Protein AF-A0A7W0YG46-F1 (afdb_monomer)

pLDDT: mean 88.66, std 13.09, range [36.25, 98.31]

Mean predicted aligned error: 5.7 Å

Sequence (123 aa):
MSTTATNTFLFLLRGGIAPETLSPEQMQKQIEKYMNYIEDLRAKGHFLAGEPLDDAGKVLSGEGGRTITDGPFAESKEEVGGYFMVRARDLDEAVELSKGCPILANGGTIEVRPIAKIPGHAT

Radius of gyration: 16.68 Å; Cα contacts (8 Å, |Δi|>4): 188; chains: 1; bounding box: 42×43×38 Å

Structure (mmCIF, N/CA/C/O backbone):
data_AF-A0A7W0YG46-F1
#
_entry.id   AF-A0A7W0YG46-F1
#
loop_
_atom_site.group_PDB
_atom_site.id
_atom_site.type_symbol
_atom_site.label_atom_id
_atom_site.label_alt_id
_atom_site.label_comp_id
_atom_site.label_asym_id
_atom_site.label_entity_id
_atom_site.label_seq_id
_atom_site.pdbx_PDB_ins_code
_atom_site.Cartn_x
_atom_site.Cartn_y
_atom_site.Cartn_z
_atom_site.occupancy
_atom_site.B_iso_or_equiv
_atom_site.auth_seq_id
_atom_site.auth_comp_id
_atom_site.auth_asym_id
_atom_site.auth_atom_id
_atom_site.pdbx_PDB_model_num
ATOM 1 N N . MET A 1 1 ? -25.114 -5.443 22.824 1.00 36.25 1 MET A N 1
ATOM 2 C CA . MET A 1 1 ? -24.113 -4.606 22.132 1.00 36.25 1 MET A CA 1
ATOM 3 C C . MET A 1 1 ? -23.507 -5.477 21.047 1.00 36.25 1 MET A C 1
ATOM 5 O O . MET A 1 1 ? -22.838 -6.441 21.391 1.00 36.25 1 MET A O 1
ATOM 9 N N . SER A 1 2 ? -23.850 -5.250 19.777 1.00 38.94 2 SER A N 1
ATOM 10 C CA . SER A 1 2 ? -23.266 -6.025 18.675 1.00 38.94 2 SER A CA 1
ATOM 11 C C . SER A 1 2 ? -21.861 -5.511 18.419 1.00 38.94 2 SER A C 1
ATOM 13 O O . SER A 1 2 ? -21.686 -4.363 18.023 1.00 38.94 2 SER A O 1
ATOM 15 N N . THR A 1 3 ? -20.865 -6.347 18.673 1.00 43.22 3 THR A N 1
ATOM 16 C CA . THR A 1 3 ? -19.491 -6.097 18.251 1.00 43.22 3 THR A CA 1
ATOM 17 C C . THR A 1 3 ? -19.474 -6.138 16.725 1.00 43.22 3 THR A C 1
ATOM 19 O O . THR A 1 3 ? -19.639 -7.208 16.139 1.00 43.22 3 THR A O 1
ATOM 22 N N . THR A 1 4 ? -19.344 -4.987 16.063 1.00 53.81 4 THR A N 1
ATOM 23 C CA . THR A 1 4 ? -19.133 -4.946 14.611 1.00 53.81 4 THR A CA 1
ATOM 24 C C . THR A 1 4 ? -17.852 -5.715 14.314 1.00 53.81 4 THR A C 1
ATOM 26 O O . THR A 1 4 ? -16.793 -5.376 14.846 1.00 53.81 4 THR A O 1
ATOM 29 N N . ALA A 1 5 ? -17.951 -6.785 13.524 1.00 64.81 5 ALA A N 1
ATOM 30 C CA . ALA A 1 5 ? -16.792 -7.571 13.131 1.00 64.81 5 ALA A CA 1
ATOM 31 C C . ALA A 1 5 ? -15.789 -6.644 12.438 1.00 64.81 5 ALA A C 1
ATOM 33 O O . ALA A 1 5 ? -16.110 -6.039 11.420 1.00 64.81 5 ALA A O 1
ATOM 34 N N . THR A 1 6 ? -14.603 -6.486 13.019 1.00 68.69 6 THR A N 1
ATOM 35 C CA . THR A 1 6 ? -13.561 -5.663 12.412 1.00 68.69 6 THR A CA 1
ATOM 36 C C . THR A 1 6 ? -12.831 -6.484 11.360 1.00 68.69 6 THR A C 1
ATOM 38 O O . THR A 1 6 ? -12.433 -7.623 11.619 1.00 68.69 6 THR A O 1
ATOM 41 N N . ASN A 1 7 ? -12.685 -5.912 10.171 1.00 89.88 7 ASN A N 1
ATOM 42 C CA . ASN A 1 7 ? -12.061 -6.540 9.020 1.00 89.88 7 ASN A CA 1
ATOM 43 C C . ASN A 1 7 ? -10.649 -5.984 8.817 1.00 89.88 7 ASN A C 1
ATOM 45 O O . ASN A 1 7 ? -10.334 -4.851 9.194 1.00 89.88 7 ASN A O 1
ATOM 49 N N . THR A 1 8 ? -9.796 -6.806 8.218 1.00 95.38 8 THR A N 1
ATOM 50 C CA . THR A 1 8 ? -8.450 -6.404 7.818 1.00 95.38 8 THR A CA 1
ATOM 51 C C . THR A 1 8 ? -8.477 -5.990 6.356 1.00 95.38 8 THR A C 1
ATOM 53 O O . THR A 1 8 ? -9.026 -6.701 5.514 1.00 95.38 8 THR A O 1
ATOM 56 N N . PHE A 1 9 ? -7.867 -4.852 6.057 1.00 97.38 9 PHE A N 1
ATOM 57 C CA . PHE A 1 9 ? -7.723 -4.297 4.722 1.00 97.38 9 PHE A CA 1
ATOM 58 C C . PHE A 1 9 ? -6.245 -4.139 4.383 1.00 97.38 9 PHE A C 1
ATOM 60 O O . PHE A 1 9 ? -5.420 -3.873 5.256 1.00 97.38 9 PHE A O 1
ATOM 67 N N . LEU A 1 10 ? -5.928 -4.304 3.106 1.00 98.06 10 LEU A N 1
ATOM 68 C CA . LEU A 1 10 ? -4.624 -4.051 2.522 1.00 98.06 10 LEU A CA 1
ATOM 69 C C . LEU A 1 10 ? -4.721 -2.805 1.643 1.00 98.06 10 LEU A C 1
ATOM 71 O O . LEU A 1 10 ? -5.598 -2.719 0.783 1.00 98.06 10 LEU A O 1
ATOM 75 N N . PHE A 1 11 ? -3.830 -1.850 1.870 1.00 98.25 11 PHE A N 1
ATOM 76 C CA . PHE A 1 11 ? -3.615 -0.684 1.024 1.00 98.25 11 PHE A CA 1
ATOM 77 C C . PHE A 1 11 ? -2.357 -0.956 0.206 1.00 98.25 11 PHE A C 1
ATOM 79 O O . PHE A 1 11 ? -1.278 -1.048 0.785 1.00 98.25 11 PHE A O 1
ATOM 86 N N . LEU A 1 12 ? -2.481 -1.109 -1.111 1.00 97.00 12 LEU A N 1
ATOM 87 C CA . LEU A 1 12 ? -1.327 -1.249 -2.005 1.00 97.00 12 LEU A CA 1
ATOM 88 C C . LEU A 1 12 ? -0.961 0.123 -2.556 1.00 97.00 12 LEU A C 1
ATOM 90 O O . LEU A 1 12 ? -1.792 0.763 -3.202 1.00 97.00 12 LEU A O 1
ATOM 94 N N . LEU A 1 13 ? 0.264 0.564 -2.294 1.00 95.06 13 LEU A N 1
ATOM 95 C CA . LEU A 1 13 ? 0.781 1.854 -2.730 1.00 95.06 13 LEU A CA 1
ATOM 96 C C . LEU A 1 13 ? 1.458 1.698 -4.088 1.00 95.06 13 LEU A C 1
ATOM 98 O O . LEU A 1 13 ? 2.404 0.921 -4.205 1.00 95.06 13 LEU A O 1
ATOM 102 N N . ARG A 1 14 ? 0.984 2.429 -5.103 1.00 92.69 14 ARG A N 1
ATOM 103 C CA . ARG A 1 14 ? 1.539 2.361 -6.462 1.00 92.69 14 ARG A CA 1
ATOM 104 C C . ARG A 1 14 ? 2.039 3.704 -6.964 1.00 92.69 14 ARG A C 1
ATOM 106 O O . ARG A 1 14 ? 1.350 4.717 -6.808 1.00 92.69 14 ARG A O 1
ATOM 113 N N . GLY A 1 15 ? 3.189 3.682 -7.631 1.00 88.56 15 GLY A N 1
ATOM 114 C CA . GLY A 1 15 ? 3.814 4.866 -8.216 1.00 88.56 15 GLY A CA 1
ATOM 115 C C . GLY A 1 15 ? 4.162 5.932 -7.173 1.00 88.56 15 GLY A C 1
ATOM 116 O O . GLY A 1 15 ? 4.558 5.624 -6.052 1.00 88.56 15 GLY A O 1
ATOM 117 N N . GLY A 1 16 ? 3.993 7.202 -7.540 1.00 85.50 16 GLY A N 1
ATOM 118 C CA . GLY A 1 16 ? 4.389 8.342 -6.716 1.00 85.50 16 GLY A CA 1
ATOM 119 C C . GLY A 1 16 ? 5.595 9.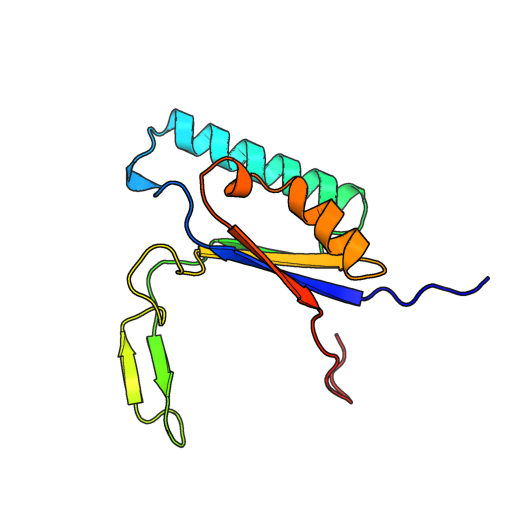084 -7.288 1.00 85.50 16 GLY A C 1
ATOM 120 O O . GLY A 1 16 ? 5.969 8.896 -8.446 1.00 85.50 16 GLY A O 1
ATOM 121 N N . ILE A 1 17 ? 6.193 9.952 -6.471 1.00 81.50 17 ILE A N 1
ATOM 122 C CA . ILE A 1 17 ? 7.448 10.618 -6.822 1.00 81.50 17 ILE A CA 1
ATOM 123 C C . ILE A 1 17 ? 8.579 9.622 -6.607 1.00 81.50 17 ILE A C 1
ATOM 125 O O . ILE A 1 17 ? 8.718 9.079 -5.510 1.00 81.50 17 ILE A O 1
ATOM 129 N N . ALA A 1 18 ? 9.383 9.422 -7.646 1.00 78.44 18 ALA A N 1
ATOM 130 C CA . ALA A 1 18 ? 10.515 8.520 -7.592 1.00 78.44 18 ALA A CA 1
ATOM 131 C C . ALA A 1 18 ? 11.579 9.058 -6.605 1.00 78.44 18 ALA A C 1
ATOM 133 O O . ALA A 1 18 ? 11.934 10.246 -6.697 1.00 78.44 18 ALA A O 1
ATOM 134 N N . PRO A 1 19 ? 12.049 8.251 -5.636 1.00 77.12 19 PRO A N 1
ATOM 135 C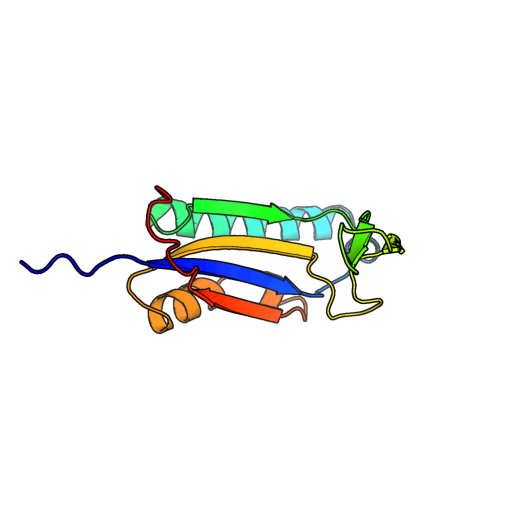 CA . PRO A 1 19 ? 12.942 8.696 -4.563 1.00 77.12 19 PRO A CA 1
ATOM 136 C C . PRO A 1 19 ? 14.200 9.430 -5.050 1.00 77.12 19 PRO A C 1
ATOM 138 O O . PRO A 1 19 ? 14.619 10.414 -4.444 1.00 77.12 19 PRO A O 1
ATOM 141 N N . GLU A 1 20 ? 14.767 8.999 -6.174 1.00 81.38 20 GLU A N 1
ATOM 142 C CA . GLU A 1 20 ? 15.971 9.543 -6.805 1.00 81.38 20 GLU A CA 1
ATOM 143 C C . GLU A 1 20 ? 15.804 10.973 -7.338 1.00 81.38 20 GLU A C 1
ATOM 145 O O . GLU A 1 20 ? 16.788 11.657 -7.615 1.00 81.38 20 GLU A O 1
ATOM 150 N N . THR A 1 21 ? 14.562 11.446 -7.467 1.00 85.00 21 THR A N 1
ATOM 151 C CA . THR A 1 21 ? 14.257 12.816 -7.902 1.00 85.00 21 THR A CA 1
ATOM 152 C C . THR A 1 21 ? 14.189 13.814 -6.742 1.00 85.00 21 THR A C 1
ATOM 154 O O . THR A 1 21 ? 14.045 15.015 -6.976 1.00 85.00 21 THR A O 1
ATOM 157 N N . LEU A 1 22 ? 14.289 13.340 -5.495 1.00 87.31 22 LEU A N 1
ATOM 158 C CA . LEU A 1 22 ? 14.186 14.153 -4.284 1.00 87.31 22 LEU A CA 1
ATOM 159 C C . LEU A 1 22 ? 15.567 14.524 -3.728 1.00 87.31 22 LEU A C 1
ATOM 161 O O . LEU A 1 22 ? 16.480 13.704 -3.672 1.00 87.31 22 LEU A O 1
ATOM 165 N N . SER A 1 23 ? 15.701 15.754 -3.224 1.00 94.44 23 SER A N 1
ATOM 166 C CA . SER A 1 23 ? 16.830 16.124 -2.364 1.00 94.44 23 SER A CA 1
ATOM 167 C C . SER A 1 23 ? 16.766 15.374 -1.022 1.00 94.44 23 SER A C 1
ATOM 169 O O . SER A 1 23 ? 15.678 14.955 -0.607 1.00 94.44 23 SER A O 1
ATOM 171 N N . PRO A 1 24 ? 17.883 15.256 -0.279 1.00 94.06 24 PRO A N 1
ATOM 172 C CA . PRO A 1 24 ? 17.880 14.659 1.059 1.00 94.06 24 PRO A CA 1
ATOM 173 C C . PRO A 1 24 ? 16.852 15.289 2.012 1.00 94.06 24 PRO A C 1
ATOM 175 O O . PRO A 1 24 ? 16.151 14.585 2.736 1.00 94.06 24 PRO A O 1
ATOM 178 N N . GLU A 1 25 ? 16.686 16.612 1.974 1.00 95.00 25 GLU A N 1
ATOM 179 C CA . GLU A 1 25 ? 15.710 17.329 2.803 1.00 95.00 25 GLU A CA 1
ATOM 180 C C . GLU A 1 25 ? 14.267 17.037 2.375 1.00 95.00 25 GLU A C 1
ATOM 182 O O . GLU A 1 25 ? 13.365 16.955 3.213 1.00 95.00 25 GLU A O 1
ATOM 187 N N . GLN A 1 26 ? 14.018 16.893 1.071 1.00 92.50 26 GLN A N 1
ATOM 188 C CA . GLN A 1 26 ? 12.701 16.511 0.562 1.00 92.50 26 GLN A CA 1
ATOM 189 C C . GLN A 1 26 ? 12.364 15.064 0.939 1.00 92.50 26 GLN A C 1
ATOM 191 O O . GLN A 1 26 ? 11.234 14.802 1.351 1.00 92.50 26 GLN A O 1
ATOM 196 N N . MET A 1 27 ? 13.344 14.159 0.861 1.00 90.50 27 MET A N 1
ATOM 197 C CA . MET A 1 27 ? 13.227 12.772 1.310 1.00 90.50 27 MET A CA 1
ATOM 198 C C . MET A 1 27 ? 12.878 12.702 2.797 1.00 90.50 27 MET A C 1
ATOM 200 O O . MET A 1 27 ? 11.895 12.066 3.172 1.00 90.50 27 MET A O 1
ATOM 204 N N . GLN A 1 28 ? 13.624 13.418 3.642 1.00 93.50 28 GLN A N 1
ATOM 205 C CA . GLN A 1 28 ? 13.369 13.453 5.080 1.00 93.50 28 GLN A CA 1
ATOM 206 C C . GLN A 1 28 ? 11.944 13.935 5.388 1.00 93.50 28 GLN A C 1
ATOM 208 O O . GLN A 1 28 ? 11.222 13.292 6.148 1.00 93.50 28 GLN A O 1
ATOM 213 N N . LYS A 1 29 ? 11.488 15.010 4.733 1.00 93.56 29 LYS A N 1
ATOM 214 C CA . LYS A 1 29 ? 10.111 15.503 4.889 1.00 93.56 29 LYS A CA 1
ATOM 215 C C . LYS A 1 29 ? 9.057 14.494 4.435 1.00 93.56 29 LYS A C 1
ATOM 217 O O . LYS A 1 29 ? 7.959 14.484 4.986 1.00 93.56 29 LYS A O 1
ATOM 222 N N . GLN A 1 30 ? 9.336 13.684 3.413 1.00 91.62 30 GLN A N 1
ATOM 223 C CA . GLN A 1 30 ? 8.422 12.615 3.000 1.00 91.62 30 GLN A CA 1
ATOM 224 C C . GLN A 1 30 ? 8.357 11.515 4.059 1.00 91.62 30 GLN A C 1
ATOM 226 O O . GLN A 1 30 ? 7.257 11.141 4.461 1.00 91.62 30 GLN A O 1
ATOM 231 N N . ILE A 1 31 ? 9.506 11.066 4.568 1.00 92.12 31 ILE A N 1
ATOM 232 C CA . ILE A 1 31 ? 9.578 10.075 5.651 1.00 92.12 31 ILE A CA 1
ATOM 233 C C . ILE A 1 31 ? 8.783 10.560 6.869 1.00 92.12 31 ILE A C 1
ATOM 235 O O . ILE A 1 31 ? 7.926 9.835 7.365 1.00 92.12 31 ILE A O 1
ATOM 239 N N . GLU A 1 32 ? 8.979 11.807 7.300 1.00 96.12 32 GLU A N 1
ATOM 240 C CA . GLU A 1 32 ? 8.240 12.399 8.424 1.00 96.12 32 GLU A CA 1
ATOM 241 C C . GLU A 1 32 ? 6.718 12.381 8.202 1.00 96.12 32 GLU A C 1
ATOM 243 O O . GLU A 1 32 ? 5.962 12.031 9.107 1.00 96.12 32 GLU A O 1
ATOM 248 N N . LYS A 1 33 ? 6.239 12.692 6.989 1.00 95.88 33 LYS A N 1
ATOM 249 C CA . LYS A 1 33 ? 4.805 12.610 6.658 1.00 95.88 33 LYS A CA 1
ATOM 250 C C . LYS A 1 33 ? 4.264 11.185 6.776 1.00 95.88 33 LYS A C 1
ATOM 252 O O . LYS A 1 33 ? 3.166 11.007 7.301 1.00 95.88 33 LYS A O 1
ATOM 257 N N . TYR A 1 34 ? 5.007 10.188 6.294 1.00 95.94 34 TYR A N 1
ATOM 258 C CA . TYR A 1 34 ? 4.598 8.785 6.409 1.00 95.94 34 TYR A CA 1
ATOM 259 C C . TYR A 1 34 ? 4.596 8.314 7.860 1.00 95.94 34 TYR A C 1
ATOM 261 O O . TYR A 1 34 ? 3.638 7.666 8.276 1.00 95.94 34 TYR A O 1
ATOM 269 N N . MET A 1 35 ? 5.604 8.694 8.648 1.00 96.38 35 MET A N 1
ATOM 270 C CA . MET A 1 35 ? 5.662 8.357 10.070 1.00 96.38 35 MET A CA 1
ATOM 271 C C . MET A 1 35 ? 4.485 8.957 10.838 1.00 96.38 35 MET A C 1
ATOM 273 O O . MET A 1 35 ? 3.791 8.228 11.540 1.00 96.38 35 MET A O 1
ATOM 277 N N . ASN A 1 36 ? 4.173 10.236 10.617 1.00 97.88 36 ASN A N 1
ATOM 278 C CA . ASN A 1 36 ? 3.016 10.886 11.239 1.00 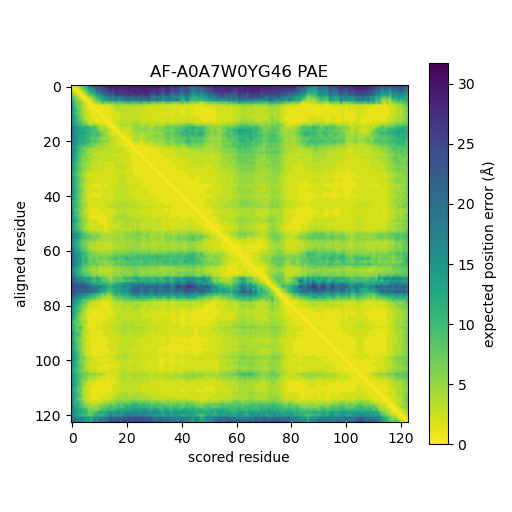97.88 36 ASN A CA 1
ATOM 279 C C . ASN A 1 36 ? 1.691 10.195 10.869 1.00 97.88 36 ASN A C 1
ATOM 281 O O . ASN A 1 36 ? 0.820 10.015 11.718 1.00 97.88 36 ASN A O 1
ATOM 285 N N . TYR A 1 37 ? 1.533 9.779 9.607 1.00 97.94 37 TYR A N 1
ATOM 286 C CA . TYR A 1 37 ? 0.357 9.027 9.160 1.00 97.94 37 TYR A CA 1
ATOM 287 C C . TYR A 1 37 ? 0.244 7.657 9.853 1.00 97.94 37 TYR A C 1
ATOM 289 O O . TYR A 1 37 ? -0.827 7.290 10.337 1.00 97.94 37 TYR A O 1
ATOM 297 N N . ILE A 1 38 ? 1.350 6.912 9.947 1.00 98.00 38 ILE A N 1
ATOM 298 C CA . ILE A 1 38 ? 1.405 5.614 10.637 1.00 98.00 38 ILE A CA 1
ATOM 299 C C . ILE A 1 38 ? 1.090 5.775 12.128 1.00 98.00 38 ILE A C 1
ATOM 301 O O . ILE A 1 38 ? 0.344 4.971 12.691 1.00 98.00 38 ILE A O 1
ATOM 305 N N . GLU A 1 39 ? 1.642 6.801 12.773 1.00 98.00 39 GLU A N 1
ATOM 306 C CA . GLU A 1 39 ? 1.397 7.101 14.183 1.00 98.00 39 GLU A CA 1
ATOM 307 C C . GLU A 1 39 ? -0.071 7.441 14.449 1.00 98.00 39 GLU A C 1
ATOM 309 O O . GLU A 1 39 ? -0.645 6.913 15.402 1.00 98.00 39 GLU A O 1
ATOM 314 N N . ASP A 1 40 ? -0.711 8.232 13.585 1.00 97.94 40 ASP A N 1
ATOM 315 C CA . ASP A 1 40 ? -2.140 8.545 13.685 1.00 97.94 40 ASP A CA 1
ATOM 316 C C . ASP A 1 40 ? -3.013 7.284 13.562 1.00 97.94 40 ASP A C 1
ATOM 318 O O . ASP A 1 40 ? -3.879 7.030 14.408 1.00 97.94 40 ASP A O 1
ATOM 322 N N . LEU A 1 41 ? -2.738 6.430 12.567 1.00 98.19 41 LEU A N 1
ATOM 323 C CA . LEU A 1 41 ? -3.428 5.145 12.421 1.00 98.19 41 LEU A CA 1
ATOM 324 C C . LEU A 1 41 ? -3.208 4.239 13.638 1.00 98.19 41 LEU A C 1
ATOM 326 O O . LEU A 1 41 ? -4.137 3.565 14.089 1.00 98.19 41 LEU A O 1
ATOM 330 N N . ARG A 1 42 ? -1.988 4.199 14.179 1.00 97.88 42 ARG A N 1
ATOM 331 C CA . ARG A 1 42 ? -1.638 3.381 15.345 1.00 97.88 42 ARG A CA 1
ATOM 332 C C . ARG A 1 42 ? -2.338 3.875 16.605 1.00 97.88 42 ARG A C 1
ATOM 334 O O . ARG A 1 42 ? -2.923 3.061 17.316 1.00 97.88 42 ARG A O 1
ATOM 341 N N . ALA A 1 43 ? -2.328 5.181 16.859 1.00 97.81 43 ALA A N 1
ATOM 342 C CA . ALA A 1 43 ? -2.985 5.796 18.010 1.00 97.81 43 ALA A CA 1
ATOM 343 C C . ALA A 1 43 ? -4.500 5.536 18.016 1.00 97.81 43 ALA A C 1
ATOM 345 O O . ALA A 1 43 ? -5.096 5.352 19.075 1.00 97.81 43 ALA A O 1
ATOM 346 N N . LYS A 1 44 ? -5.111 5.452 16.830 1.00 96.62 44 LYS A N 1
ATOM 347 C CA . LYS A 1 44 ? -6.532 5.123 16.644 1.00 96.62 44 LYS A CA 1
ATOM 348 C C . LYS A 1 44 ? -6.831 3.616 16.619 1.00 96.62 44 LYS A C 1
ATOM 350 O O . LYS A 1 44 ? -7.988 3.227 16.509 1.00 96.62 44 LYS A O 1
ATOM 355 N N . GLY A 1 45 ? -5.815 2.755 16.730 1.00 96.75 45 GLY A N 1
ATOM 356 C CA . GLY A 1 45 ? -5.976 1.295 16.727 1.00 96.75 45 GLY A CA 1
ATOM 357 C C . GLY A 1 45 ? -6.237 0.678 15.346 1.00 96.75 45 GLY A C 1
ATOM 358 O O . GLY A 1 45 ? -6.682 -0.469 15.261 1.00 96.75 45 GLY A O 1
ATOM 359 N N . HIS A 1 46 ? -5.960 1.423 14.275 1.00 97.94 46 HIS A N 1
ATOM 360 C CA . HIS A 1 46 ? -6.159 1.002 12.890 1.00 97.94 46 HIS A CA 1
ATOM 361 C C . HIS A 1 46 ? -4.907 0.367 12.273 1.00 97.94 46 HIS A C 1
ATOM 363 O O . HIS A 1 46 ? -5.036 -0.507 11.424 1.00 97.94 46 HIS A O 1
ATOM 369 N N . PHE A 1 47 ? -3.696 0.755 12.677 1.00 97.94 47 PHE A N 1
ATOM 370 C CA . PHE A 1 47 ? -2.464 0.220 12.080 1.00 97.94 47 PHE A CA 1
ATOM 371 C C . PHE A 1 47 ? -2.157 -1.214 12.544 1.00 97.94 47 PHE A C 1
ATOM 373 O O . PHE A 1 47 ? -2.074 -1.464 13.747 1.00 97.94 47 PHE A O 1
ATOM 380 N N . LEU A 1 48 ? -1.931 -2.137 11.600 1.00 96.56 48 LEU A N 1
ATOM 381 C CA . LEU A 1 48 ? -1.483 -3.508 11.885 1.00 96.56 48 LEU A CA 1
ATOM 382 C C . LEU A 1 48 ? -0.046 -3.756 11.415 1.00 96.56 48 LEU A C 1
ATOM 384 O O . LEU A 1 48 ? 0.760 -4.275 12.182 1.00 96.56 48 LEU A O 1
ATOM 388 N N . ALA A 1 49 ? 0.270 -3.391 10.172 1.00 96.88 49 ALA A N 1
ATOM 389 C CA . ALA A 1 49 ? 1.600 -3.528 9.575 1.00 96.88 49 ALA A CA 1
ATOM 390 C C . ALA A 1 49 ? 1.740 -2.595 8.364 1.00 96.88 49 ALA A C 1
ATOM 392 O O . ALA A 1 49 ? 0.742 -2.087 7.855 1.00 96.88 49 ALA A O 1
ATOM 393 N N . GLY A 1 50 ? 2.956 -2.405 7.868 1.00 95.88 50 GLY A N 1
ATOM 394 C CA . GLY A 1 50 ? 3.197 -1.747 6.589 1.00 95.88 50 GLY A CA 1
ATOM 395 C C . GLY A 1 50 ? 4.648 -1.348 6.428 1.00 95.88 50 GLY A C 1
ATOM 396 O O . GLY A 1 50 ? 5.276 -0.956 7.405 1.00 95.88 50 GLY A O 1
ATOM 397 N N . GLU A 1 51 ? 5.153 -1.473 5.208 1.00 95.69 51 GLU A N 1
ATOM 398 C CA . GLU A 1 51 ? 6.549 -1.227 4.852 1.00 95.69 51 GLU A CA 1
ATOM 399 C C . GLU A 1 51 ? 6.640 -0.770 3.385 1.00 95.69 51 GLU A C 1
ATOM 401 O O . GLU A 1 51 ? 5.771 -1.136 2.575 1.00 95.69 51 GLU A O 1
ATOM 406 N N . PRO A 1 52 ? 7.678 0.003 3.017 1.00 92.38 52 PRO A N 1
ATOM 407 C CA . PRO A 1 52 ? 8.079 0.131 1.623 1.00 92.38 52 PRO A CA 1
ATOM 408 C C . PRO A 1 52 ? 8.594 -1.216 1.098 1.00 92.38 52 PRO A C 1
ATOM 410 O O . PRO A 1 52 ? 9.085 -2.054 1.857 1.00 92.38 52 PRO A O 1
ATOM 413 N N . LEU A 1 53 ? 8.480 -1.423 -0.208 1.00 91.06 53 LEU A N 1
ATOM 414 C CA . LEU A 1 53 ? 9.071 -2.560 -0.904 1.00 91.06 53 LEU A CA 1
ATOM 415 C C . LEU A 1 53 ? 10.322 -2.102 -1.658 1.00 91.06 53 LEU A C 1
ATOM 417 O O . LEU A 1 53 ? 10.442 -0.933 -2.015 1.00 91.06 53 LEU A O 1
ATOM 421 N N . ASP A 1 54 ? 11.257 -3.029 -1.842 1.00 86.25 54 ASP A N 1
ATOM 422 C CA . ASP A 1 54 ? 12.448 -2.830 -2.669 1.00 86.25 54 ASP A CA 1
ATOM 423 C C . ASP A 1 54 ? 12.086 -3.061 -4.146 1.00 86.25 54 ASP A C 1
ATOM 425 O O . ASP A 1 54 ? 11.239 -3.909 -4.445 1.00 86.25 54 ASP A O 1
ATOM 429 N N . ASP A 1 55 ? 12.750 -2.349 -5.055 1.00 80.88 55 ASP A N 1
ATOM 430 C CA . ASP A 1 55 ? 12.564 -2.477 -6.507 1.00 80.88 55 ASP A CA 1
ATOM 431 C C . ASP A 1 55 ? 13.074 -3.844 -7.017 1.00 80.88 55 ASP A C 1
ATOM 433 O O . ASP A 1 55 ? 12.710 -4.327 -8.095 1.00 80.88 55 ASP A O 1
ATOM 437 N N . ALA A 1 56 ? 13.945 -4.509 -6.247 1.00 84.50 56 ALA A N 1
ATOM 438 C CA . ALA A 1 56 ? 14.443 -5.835 -6.576 1.00 84.50 56 ALA A CA 1
ATOM 439 C C . ALA A 1 56 ? 13.409 -6.940 -6.286 1.00 84.50 56 ALA A C 1
ATOM 441 O O . ALA A 1 56 ? 12.986 -7.157 -5.150 1.00 84.50 56 ALA A O 1
ATOM 442 N N . GLY A 1 57 ? 13.104 -7.761 -7.295 1.00 87.25 57 GLY A N 1
ATOM 443 C CA . GLY A 1 57 ? 12.235 -8.923 -7.117 1.00 87.25 57 GLY A CA 1
ATOM 444 C C . GLY A 1 57 ? 12.400 -10.028 -8.162 1.00 87.25 57 GLY A C 1
ATOM 445 O O . GLY A 1 57 ? 13.265 -9.994 -9.050 1.00 87.25 57 GLY A O 1
ATOM 446 N N . LYS A 1 58 ? 11.560 -11.057 -8.010 1.00 90.38 58 LYS A N 1
ATOM 447 C CA . LYS A 1 58 ? 11.376 -12.156 -8.962 1.00 90.38 58 LYS A CA 1
ATOM 448 C C . LYS A 1 58 ? 9.897 -12.484 -9.064 1.00 90.38 58 LYS A C 1
ATOM 450 O O . LYS A 1 58 ? 9.213 -12.610 -8.049 1.00 90.38 58 LYS A O 1
ATOM 455 N N . VAL A 1 59 ? 9.423 -12.698 -10.283 1.00 90.50 59 VAL A N 1
ATOM 456 C CA . VAL A 1 59 ? 8.072 -13.195 -10.540 1.00 90.50 59 VAL A CA 1
ATOM 457 C C . VAL A 1 59 ? 8.164 -14.662 -10.929 1.00 90.50 59 VAL A C 1
ATOM 459 O O . VAL A 1 59 ? 8.849 -15.021 -11.885 1.00 90.50 59 VAL A O 1
ATOM 462 N N . LEU A 1 60 ? 7.475 -15.514 -10.170 1.00 93.69 60 LEU A N 1
ATOM 463 C CA . LEU A 1 60 ? 7.363 -16.942 -10.446 1.00 93.69 60 LEU A CA 1
ATOM 464 C C . LEU A 1 60 ? 6.006 -17.221 -11.098 1.00 93.69 60 LEU A C 1
ATOM 466 O O . LEU A 1 60 ? 4.970 -16.763 -10.619 1.00 93.69 60 LEU A O 1
ATOM 470 N N . SER A 1 61 ? 6.003 -17.991 -12.182 1.00 93.75 61 SER A N 1
ATOM 471 C CA . SER A 1 61 ? 4.794 -18.377 -12.912 1.00 93.75 61 SER A CA 1
ATOM 472 C C . SER A 1 61 ? 4.898 -19.789 -13.505 1.00 93.75 61 SER A C 1
ATOM 474 O O . SER A 1 61 ? 5.956 -20.427 -13.494 1.00 93.75 61 SER A O 1
ATOM 476 N N . GLY A 1 62 ? 3.768 -20.296 -14.005 1.00 94.81 62 GLY A N 1
ATOM 477 C CA . GLY A 1 62 ? 3.644 -21.663 -14.509 1.00 94.81 62 GLY A CA 1
ATOM 478 C C . GLY A 1 62 ? 3.561 -22.722 -13.404 1.00 94.81 62 GLY A C 1
ATOM 479 O O . GLY A 1 62 ? 3.715 -22.439 -12.215 1.00 94.81 62 GLY A O 1
ATOM 480 N N . GLU A 1 63 ? 3.296 -23.966 -13.804 1.00 95.75 63 GLU A N 1
ATOM 481 C CA . GLU A 1 63 ? 3.220 -25.103 -12.883 1.00 95.75 63 GLU A CA 1
ATOM 482 C C . GLU A 1 63 ? 4.533 -25.264 -12.104 1.00 95.75 63 GLU A C 1
ATOM 484 O O . GLU A 1 63 ? 5.620 -25.275 -12.689 1.00 95.75 63 GLU A O 1
ATOM 489 N N . GLY A 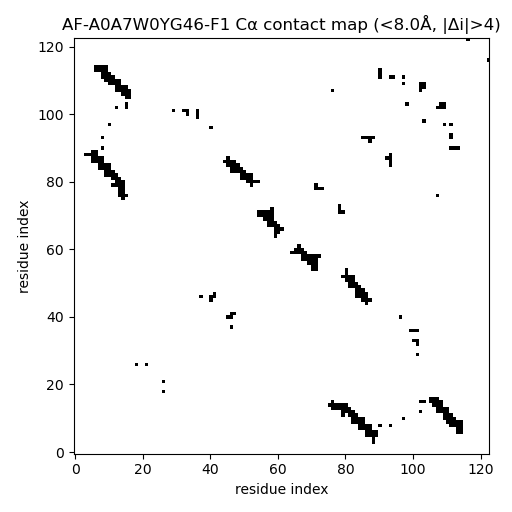1 64 ? 4.424 -25.327 -10.775 1.00 95.31 64 GLY A N 1
ATOM 490 C CA . GLY A 1 64 ? 5.573 -25.431 -9.874 1.00 95.31 64 GLY A CA 1
ATOM 491 C C . GLY A 1 64 ? 6.503 -24.211 -9.859 1.00 95.31 64 GLY A C 1
ATOM 492 O O . GLY A 1 64 ? 7.617 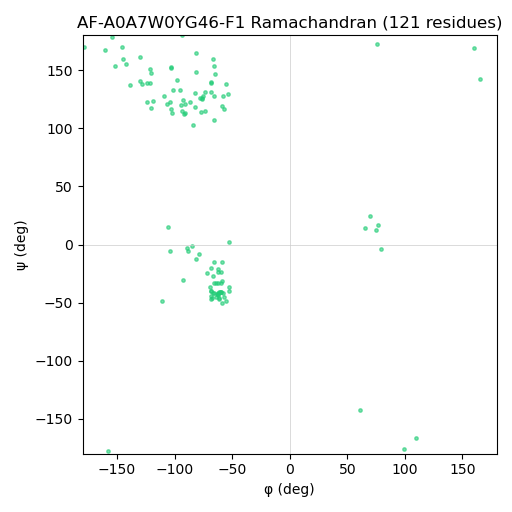-24.331 -9.364 1.00 95.31 64 GLY A O 1
ATOM 493 N N . GLY A 1 65 ? 6.096 -23.058 -10.411 1.00 94.88 65 GLY A N 1
ATOM 494 C CA . GLY A 1 65 ? 6.944 -21.859 -10.466 1.00 94.88 65 GLY A CA 1
ATOM 495 C C . GLY A 1 65 ? 8.134 -21.988 -11.423 1.00 94.88 65 GLY A C 1
ATOM 496 O O . GLY A 1 65 ? 9.146 -21.316 -11.242 1.00 94.88 65 GLY A O 1
ATOM 497 N N . ARG A 1 66 ? 8.034 -22.869 -12.429 1.00 95.75 66 ARG A N 1
ATOM 498 C CA . ARG A 1 66 ? 9.128 -23.183 -13.366 1.00 95.75 66 ARG A CA 1
ATOM 499 C C . ARG A 1 66 ? 9.608 -21.998 -14.208 1.00 95.75 66 ARG A C 1
ATOM 501 O O . ARG A 1 66 ? 10.702 -22.051 -14.760 1.00 95.75 66 ARG A O 1
ATOM 508 N N . THR A 1 67 ? 8.785 -20.966 -14.361 1.00 95.12 67 THR A N 1
ATOM 509 C CA . THR A 1 67 ? 9.146 -19.748 -15.081 1.00 95.12 67 THR A CA 1
ATOM 510 C C . THR A 1 67 ? 9.455 -18.669 -14.059 1.00 95.12 67 THR A C 1
ATOM 512 O O . THR A 1 67 ? 8.573 -18.272 -13.303 1.00 95.12 67 THR A O 1
ATOM 515 N N . ILE A 1 68 ? 10.701 -18.198 -14.054 1.00 94.12 68 ILE A N 1
ATOM 516 C CA . ILE A 1 68 ? 11.177 -17.138 -13.167 1.00 94.12 68 ILE A CA 1
ATOM 517 C C . ILE A 1 68 ? 11.629 -15.979 -14.042 1.00 94.12 68 ILE A C 1
ATOM 519 O O . ILE A 1 68 ? 12.483 -16.164 -14.909 1.00 94.12 68 ILE A O 1
ATOM 523 N N . THR A 1 69 ? 11.063 -14.801 -13.817 1.00 90.31 69 THR A N 1
ATOM 524 C CA . THR A 1 69 ? 11.485 -13.569 -14.485 1.00 90.31 69 THR A CA 1
ATOM 525 C C . THR A 1 69 ? 11.923 -12.537 -13.463 1.00 90.31 69 THR A C 1
ATOM 527 O O . THR A 1 69 ? 11.438 -12.515 -12.327 1.00 90.31 69 THR A O 1
ATOM 530 N N . ASP A 1 70 ? 12.844 -11.676 -13.881 1.00 86.94 70 ASP A N 1
ATOM 531 C CA . ASP A 1 70 ? 13.147 -10.452 -13.152 1.00 86.94 70 ASP A CA 1
ATOM 532 C C . ASP A 1 70 ? 11.918 -9.539 -13.182 1.0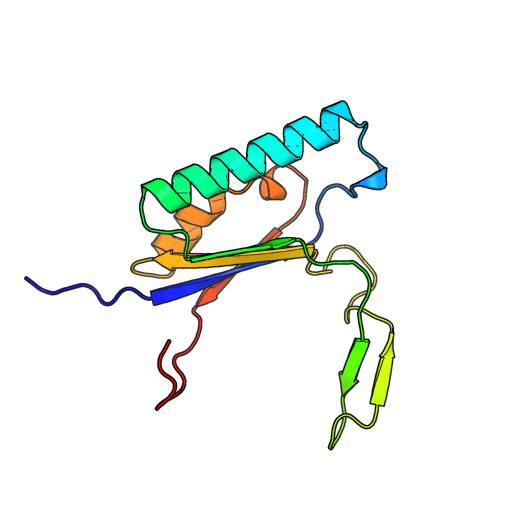0 86.94 70 ASP A C 1
ATOM 534 O O . ASP A 1 70 ? 11.131 -9.568 -14.131 1.00 86.94 70 ASP A O 1
ATOM 538 N N . GLY A 1 71 ? 11.721 -8.785 -12.112 1.00 73.00 71 GLY A N 1
ATOM 539 C CA . GLY A 1 71 ? 10.603 -7.865 -11.985 1.00 73.00 71 GLY A CA 1
ATOM 540 C C . GLY A 1 71 ? 10.337 -7.509 -10.529 1.00 73.00 71 GLY A C 1
ATOM 541 O O . GLY A 1 71 ? 10.834 -8.182 -9.628 1.00 73.00 71 GLY A O 1
ATOM 542 N N . PRO A 1 72 ? 9.494 -6.506 -10.302 1.00 72.25 72 PRO A N 1
ATOM 543 C CA . PRO A 1 72 ? 8.065 -6.776 -10.188 1.00 72.25 72 PRO A CA 1
ATOM 544 C C . PRO A 1 72 ? 7.377 -6.896 -11.550 1.00 72.25 72 PRO A C 1
ATOM 546 O O . PRO A 1 72 ? 7.928 -6.548 -12.586 1.00 72.25 72 PRO A O 1
ATOM 549 N N . PHE A 1 73 ? 6.159 -7.446 -11.566 1.00 64.94 73 PHE A N 1
ATOM 550 C CA . PHE A 1 73 ? 5.433 -7.795 -12.799 1.00 64.94 73 PHE A CA 1
ATOM 551 C C . PHE A 1 73 ? 5.183 -6.609 -13.758 1.00 64.94 73 PHE A C 1
ATOM 553 O O . PHE A 1 73 ? 4.852 -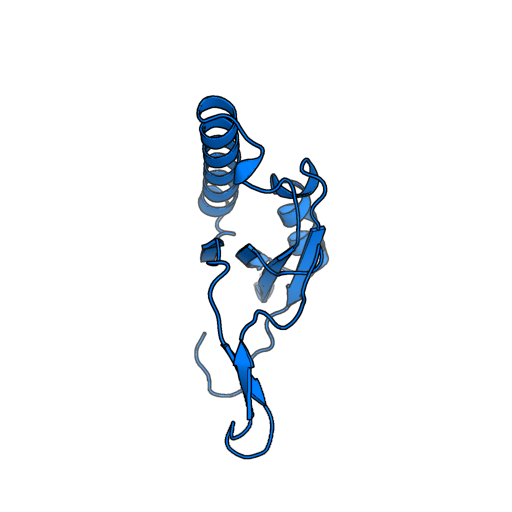6.839 -14.918 1.00 64.94 73 PHE A O 1
ATOM 560 N N . ALA A 1 74 ? 5.337 -5.361 -13.308 1.00 61.31 74 ALA A N 1
ATOM 561 C CA . ALA A 1 74 ? 5.108 -4.174 -14.121 1.00 61.31 74 ALA A CA 1
ATOM 562 C C . ALA A 1 74 ? 6.379 -3.320 -14.218 1.00 61.31 74 ALA A C 1
ATOM 564 O O . ALA A 1 74 ? 6.825 -2.767 -13.220 1.00 61.31 74 ALA A O 1
ATOM 565 N N . GLU A 1 75 ? 6.910 -3.145 -15.431 1.00 58.44 75 GLU A N 1
ATOM 566 C CA . GLU A 1 75 ? 7.679 -1.941 -15.749 1.00 58.44 75 GLU A CA 1
ATOM 567 C C . GLU A 1 75 ? 6.694 -0.754 -15.754 1.00 58.44 75 GLU A C 1
ATOM 569 O O . GLU A 1 75 ? 5.650 -0.839 -16.405 1.00 58.44 75 GLU A O 1
ATOM 574 N N . SER A 1 76 ? 7.021 0.355 -15.072 1.00 63.75 76 SER A N 1
ATOM 575 C CA . SER A 1 76 ? 6.278 1.638 -14.991 1.00 63.75 76 SER A CA 1
ATOM 576 C C . SER A 1 76 ? 5.396 1.887 -13.747 1.00 63.75 76 SER A C 1
ATOM 578 O O . SER A 1 76 ? 5.380 1.122 -12.790 1.00 63.75 76 SER A O 1
ATOM 580 N N . LYS A 1 77 ? 4.678 3.028 -13.779 1.00 61.41 77 LYS A N 1
ATOM 581 C CA . LYS A 1 77 ? 3.901 3.734 -12.730 1.00 61.41 77 LYS A CA 1
ATOM 582 C C . LYS A 1 77 ? 2.855 2.900 -11.965 1.00 61.41 77 LYS A C 1
ATOM 584 O O . LYS A 1 77 ? 2.131 3.449 -11.136 1.00 61.41 77 LYS A O 1
ATOM 589 N N . GLU A 1 78 ? 2.746 1.614 -12.263 1.00 74.94 78 GLU A N 1
ATOM 590 C CA . GLU A 1 78 ? 1.808 0.661 -11.668 1.00 74.94 78 GLU A CA 1
ATOM 591 C C . GLU A 1 78 ? 2.477 -0.285 -10.656 1.00 74.94 78 GLU A C 1
ATOM 593 O O . GLU A 1 78 ? 1.782 -1.058 -9.984 1.00 74.94 78 GLU A O 1
ATOM 598 N N . GLU A 1 79 ? 3.805 -0.214 -10.523 1.00 83.50 79 GLU A N 1
ATOM 599 C CA . GLU A 1 79 ? 4.587 -0.950 -9.531 1.00 83.50 79 GLU A CA 1
ATOM 600 C C . GLU A 1 79 ? 4.091 -0.688 -8.104 1.00 83.50 79 GLU A C 1
ATOM 602 O O . GLU A 1 79 ? 3.762 0.444 -7.738 1.00 83.50 79 GLU A O 1
ATOM 607 N N . VAL A 1 80 ? 4.026 -1.754 -7.298 1.00 90.69 80 VAL A N 1
ATOM 608 C CA . VAL A 1 80 ? 3.692 -1.667 -5.873 1.00 90.69 80 VAL A CA 1
ATOM 609 C C . VAL A 1 80 ? 4.965 -1.345 -5.098 1.00 90.69 80 VAL A C 1
ATOM 611 O O . VAL A 1 80 ? 5.766 -2.238 -4.853 1.00 90.69 80 VAL A O 1
ATOM 614 N N . GLY A 1 81 ? 5.118 -0.092 -4.676 1.00 90.50 81 GLY A N 1
ATOM 615 C CA . GLY A 1 81 ? 6.277 0.365 -3.899 1.00 90.50 81 GLY A CA 1
ATOM 616 C C . GLY A 1 81 ? 6.110 0.220 -2.383 1.00 90.50 81 GLY A C 1
ATOM 617 O O . GLY A 1 81 ? 7.011 0.548 -1.618 1.00 90.50 81 GLY A O 1
ATOM 618 N N . GLY A 1 82 ? 4.946 -0.225 -1.907 1.00 93.62 82 GLY A N 1
ATOM 619 C CA . GLY A 1 82 ? 4.682 -0.368 -0.479 1.00 93.62 82 GLY A CA 1
ATOM 620 C C . GLY A 1 82 ? 3.297 -0.918 -0.174 1.00 93.62 82 GLY A C 1
ATOM 621 O O . GLY A 1 82 ? 2.424 -0.995 -1.046 1.00 93.62 82 GLY A O 1
ATOM 622 N N . TYR A 1 83 ? 3.075 -1.260 1.092 1.00 9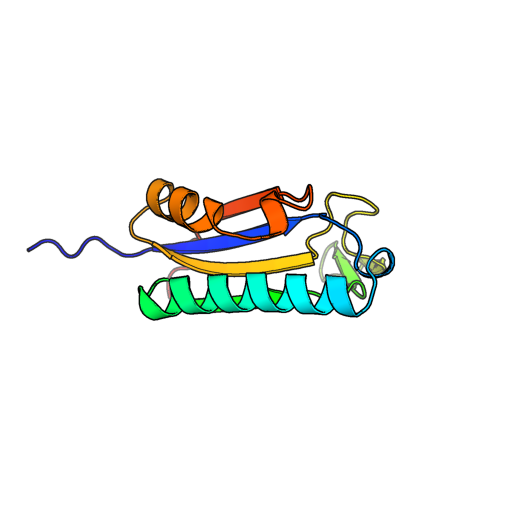7.31 83 TYR A N 1
ATOM 623 C CA . TYR A 1 83 ? 1.755 -1.652 1.580 1.00 97.31 83 TYR A CA 1
ATOM 624 C C . TYR A 1 83 ? 1.467 -1.125 2.990 1.00 97.31 83 TYR A C 1
ATOM 626 O O . TYR A 1 83 ? 2.377 -0.927 3.792 1.00 97.31 83 TYR A O 1
ATOM 634 N N . PHE A 1 84 ? 0.182 -0.976 3.318 1.00 98.25 84 PHE A N 1
ATOM 635 C CA . PHE A 1 84 ? -0.299 -0.911 4.701 1.00 98.25 84 PHE A CA 1
ATOM 636 C C . PHE A 1 84 ? -1.353 -1.983 4.942 1.00 98.25 84 PHE A C 1
ATOM 638 O O . PHE A 1 84 ? -2.231 -2.203 4.113 1.00 98.25 84 PHE A O 1
ATOM 645 N N . MET A 1 85 ? -1.300 -2.622 6.102 1.00 97.94 85 MET A N 1
ATOM 646 C CA . MET A 1 85 ? -2.349 -3.486 6.613 1.00 97.94 85 MET A CA 1
ATOM 647 C C . MET A 1 85 ? -3.068 -2.757 7.744 1.00 97.94 85 MET A C 1
ATOM 649 O O . MET A 1 85 ? -2.457 -2.357 8.740 1.00 97.94 85 MET A O 1
ATOM 653 N N . VAL A 1 86 ? -4.370 -2.568 7.569 1.00 97.81 86 VAL A N 1
ATOM 654 C CA . VAL A 1 86 ? -5.191 -1.692 8.402 1.00 97.81 86 VAL A CA 1
ATOM 655 C C . VAL A 1 86 ? -6.432 -2.430 8.878 1.00 97.81 86 VAL A C 1
ATOM 657 O O . VAL A 1 86 ? -7.044 -3.205 8.147 1.00 97.81 86 VAL A O 1
ATOM 660 N N . ARG A 1 87 ? -6.815 -2.187 10.125 1.00 96.88 87 ARG A N 1
ATOM 661 C CA . ARG A 1 87 ? -8.059 -2.652 10.722 1.00 96.88 87 ARG A CA 1
ATOM 662 C C . ARG A 1 87 ? -9.139 -1.582 10.561 1.00 96.88 87 ARG A C 1
ATOM 664 O O . ARG A 1 87 ? -8.966 -0.467 11.046 1.00 96.88 87 ARG A O 1
ATOM 671 N N . ALA A 1 88 ? -10.267 -1.943 9.957 1.00 96.69 88 ALA A N 1
ATOM 672 C CA . ALA A 1 88 ? -11.440 -1.078 9.814 1.00 96.69 88 ALA A CA 1
ATOM 673 C C . ALA A 1 88 ? -12.740 -1.892 9.918 1.00 96.69 88 ALA A C 1
ATOM 675 O O . ALA A 1 88 ? -12.751 -3.114 9.761 1.00 96.69 88 ALA A O 1
ATOM 676 N N . ARG A 1 89 ? -13.850 -1.230 10.225 1.00 95.56 89 ARG A N 1
ATOM 677 C CA . ARG A 1 89 ? -15.186 -1.825 10.361 1.00 95.56 89 ARG A CA 1
ATOM 678 C C . ARG A 1 89 ? -15.718 -2.310 9.015 1.00 95.56 89 ARG A C 1
ATOM 680 O O . ARG A 1 89 ? -16.294 -3.392 8.942 1.00 95.56 89 ARG A O 1
ATOM 687 N N . ASP A 1 90 ? -15.486 -1.542 7.959 1.00 95.12 90 ASP A N 1
ATOM 688 C CA . ASP A 1 90 ? -15.951 -1.803 6.600 1.00 95.12 90 ASP A CA 1
ATOM 689 C C . ASP A 1 90 ? -15.027 -1.138 5.563 1.00 95.12 90 ASP A C 1
ATOM 691 O O . ASP A 1 90 ? -14.010 -0.529 5.905 1.00 95.12 90 ASP A O 1
ATOM 695 N N . LEU A 1 91 ? -15.347 -1.337 4.280 1.00 96.06 91 LEU A N 1
ATOM 696 C CA . LEU A 1 91 ? -14.560 -0.800 3.171 1.00 96.06 91 LEU A CA 1
ATOM 697 C C . LEU A 1 91 ? -14.606 0.731 3.126 1.00 96.06 91 LEU A C 1
ATOM 699 O O . LEU A 1 91 ? -13.607 1.345 2.766 1.00 96.06 91 LEU A O 1
ATOM 703 N N . ASP A 1 92 ? -15.719 1.342 3.526 1.00 97.38 92 ASP A N 1
ATOM 704 C CA . ASP A 1 92 ? -15.873 2.795 3.507 1.00 97.38 92 ASP A CA 1
ATOM 705 C C . ASP A 1 92 ? -14.964 3.446 4.556 1.00 97.38 92 ASP A C 1
ATOM 707 O O . ASP A 1 92 ? -14.230 4.380 4.242 1.00 97.38 92 ASP A O 1
ATOM 711 N N . GLU A 1 93 ? -14.911 2.904 5.778 1.00 97.56 93 GLU A N 1
ATOM 712 C CA . GLU A 1 93 ? -13.954 3.361 6.789 1.00 97.56 93 GLU A CA 1
ATOM 713 C C . GLU A 1 93 ? -12.507 3.147 6.332 1.00 97.56 93 GLU A C 1
ATOM 715 O O . GLU A 1 93 ? -11.670 4.029 6.516 1.00 97.56 93 GLU A O 1
ATOM 720 N N . ALA A 1 94 ? -12.203 2.015 5.694 1.00 98.00 94 ALA A N 1
ATOM 721 C CA . ALA A 1 94 ? -10.876 1.771 5.138 1.00 98.00 94 ALA A CA 1
ATOM 722 C C . ALA A 1 94 ? -10.491 2.823 4.075 1.00 98.00 94 ALA A C 1
ATOM 724 O O . ALA A 1 94 ? -9.363 3.317 4.082 1.00 98.00 94 ALA A O 1
ATOM 725 N N . VAL A 1 95 ? -11.432 3.211 3.208 1.00 98.25 95 VAL A N 1
ATOM 726 C CA . VAL A 1 95 ? -11.245 4.281 2.215 1.00 98.25 95 VAL A CA 1
ATOM 727 C C . VAL A 1 95 ? -11.055 5.643 2.886 1.00 98.25 95 VAL A C 1
ATOM 729 O O . VAL A 1 95 ? -10.186 6.410 2.477 1.00 98.25 95 VAL A O 1
ATOM 732 N N . GLU A 1 96 ? -11.813 5.967 3.935 1.00 98.31 96 GLU A N 1
ATOM 733 C CA . GLU A 1 96 ? -11.601 7.218 4.674 1.00 98.31 96 GLU A CA 1
ATOM 734 C C . GLU A 1 96 ? -10.213 7.263 5.331 1.00 98.31 96 GLU A C 1
ATOM 736 O O . GLU A 1 96 ? -9.516 8.275 5.238 1.00 98.31 96 GLU A O 1
ATOM 741 N N . LEU A 1 97 ? -9.760 6.153 5.921 1.00 98.12 97 LEU A N 1
ATOM 742 C CA . LEU A 1 97 ? -8.421 6.038 6.506 1.00 98.12 97 LEU A CA 1
ATOM 743 C C . LEU A 1 97 ? -7.307 6.166 5.453 1.00 98.12 97 LEU A C 1
ATOM 745 O O . LEU A 1 97 ? -6.242 6.715 5.751 1.00 98.12 97 LEU A O 1
ATOM 749 N N . SER A 1 98 ? -7.524 5.699 4.218 1.00 98.06 98 SER A N 1
ATOM 750 C CA . SER A 1 98 ? -6.511 5.774 3.157 1.00 98.06 98 SER A CA 1
ATOM 751 C C . SER A 1 98 ? -6.289 7.196 2.631 1.00 98.06 98 SER A C 1
ATOM 753 O O . SER A 1 98 ? -5.200 7.499 2.145 1.00 98.06 98 SER A O 1
ATOM 755 N N . LYS A 1 99 ? -7.274 8.100 2.753 1.00 97.31 99 LYS A N 1
ATOM 756 C CA . LYS A 1 99 ? -7.168 9.494 2.271 1.00 97.31 99 LYS A CA 1
ATOM 757 C C . LYS A 1 99 ? -6.061 10.303 2.953 1.00 97.31 99 LYS A C 1
ATOM 759 O O . LYS A 1 99 ? -5.582 11.272 2.373 1.00 97.31 99 LYS A O 1
ATOM 764 N N . GLY A 1 100 ? -5.655 9.920 4.165 1.00 95.38 100 GLY A N 1
ATOM 765 C CA . GLY A 1 100 ? -4.562 10.573 4.896 1.00 95.38 100 GLY A CA 1
ATOM 766 C C . GLY A 1 100 ? -3.158 10.174 4.431 1.00 95.38 100 GLY A C 1
ATOM 767 O O . GLY A 1 100 ? -2.177 10.760 4.885 1.00 95.38 100 GLY A O 1
ATOM 768 N N . CYS A 1 101 ? -3.036 9.178 3.552 1.00 97.25 101 CYS A N 1
ATOM 769 C CA . CYS A 1 101 ? -1.743 8.632 3.172 1.00 97.25 101 CYS A CA 1
ATOM 770 C C . CYS A 1 101 ? -0.958 9.595 2.249 1.00 97.25 101 CYS A C 1
ATOM 772 O O . CYS A 1 101 ? -1.499 10.044 1.230 1.00 97.25 101 CYS A O 1
ATOM 774 N N . PRO A 1 102 ? 0.333 9.874 2.530 1.00 95.62 102 PRO A N 1
ATOM 775 C CA . PRO A 1 102 ? 1.119 10.850 1.769 1.00 95.62 102 PRO A CA 1
ATOM 776 C C . PRO A 1 102 ? 1.274 10.557 0.270 1.00 95.62 102 PRO A C 1
ATOM 778 O O . PRO A 1 102 ? 1.480 11.495 -0.503 1.00 95.62 102 PRO A O 1
ATOM 781 N N . ILE A 1 103 ? 1.148 9.297 -0.167 1.00 94.19 103 ILE A N 1
ATOM 782 C CA . ILE A 1 103 ? 1.318 8.924 -1.581 1.00 94.19 103 ILE A CA 1
ATOM 783 C C . ILE A 1 103 ? 0.349 9.655 -2.519 1.00 94.19 103 ILE A C 1
ATOM 785 O O . ILE A 1 103 ? 0.713 9.977 -3.651 1.00 94.19 103 ILE A O 1
ATOM 789 N N . LEU A 1 104 ? -0.856 9.979 -2.037 1.00 95.12 104 LEU A N 1
ATOM 790 C CA . LEU A 1 104 ? -1.893 10.648 -2.826 1.00 95.12 104 LEU A CA 1
ATOM 791 C C . LEU A 1 104 ? -1.494 12.082 -3.200 1.00 95.12 104 LEU A C 1
ATOM 793 O O . LEU A 1 104 ? -1.912 12.590 -4.237 1.00 95.12 104 LEU A O 1
ATOM 797 N N . ALA A 1 105 ? -0.643 12.726 -2.395 1.00 91.94 105 ALA A N 1
ATOM 798 C CA . ALA A 1 105 ? -0.084 14.043 -2.703 1.00 91.94 105 ALA A CA 1
ATOM 799 C C . ALA A 1 105 ? 1.119 13.976 -3.663 1.00 91.94 105 ALA A C 1
ATOM 801 O O . ALA A 1 105 ? 1.535 15.001 -4.198 1.00 91.94 105 ALA A O 1
ATOM 802 N N . ASN A 1 106 ? 1.669 12.781 -3.889 1.00 88.19 106 ASN A N 1
ATOM 803 C CA . ASN A 1 106 ? 2.876 12.550 -4.679 1.00 88.19 106 ASN A CA 1
ATOM 804 C C . ASN A 1 106 ? 2.563 11.935 -6.057 1.00 88.19 106 ASN A C 1
ATOM 806 O O . ASN A 1 106 ? 3.457 11.418 -6.717 1.00 88.19 106 ASN A O 1
ATOM 810 N N . GLY A 1 107 ? 1.302 11.959 -6.502 1.00 88.56 107 GLY A N 1
ATOM 811 C CA . GLY A 1 107 ? 0.899 11.420 -7.807 1.00 88.56 107 GLY A CA 1
ATOM 812 C C . GLY A 1 107 ? 0.852 9.891 -7.882 1.00 88.56 107 GLY A C 1
ATOM 813 O O . GLY A 1 107 ? 0.762 9.348 -8.982 1.00 88.56 107 GLY A O 1
ATOM 814 N N . GLY A 1 108 ? 0.920 9.202 -6.740 1.00 92.44 108 GLY A N 1
ATOM 815 C CA . GLY A 1 108 ? 0.682 7.766 -6.668 1.00 92.44 108 GLY A CA 1
ATOM 816 C C . GLY A 1 108 ? -0.770 7.445 -6.324 1.00 92.44 108 GLY A C 1
ATOM 817 O O . GLY A 1 108 ? -1.612 8.329 -6.149 1.00 92.44 108 GLY A O 1
ATOM 818 N N . THR A 1 109 ? -1.071 6.156 -6.239 1.00 95.00 109 THR A N 1
ATOM 819 C CA . THR A 1 109 ? -2.424 5.648 -5.988 1.00 95.00 109 THR A CA 1
ATOM 820 C C . THR A 1 109 ? -2.431 4.631 -4.856 1.00 95.00 109 THR A C 1
ATOM 822 O O . THR A 1 109 ? -1.391 4.078 -4.492 1.00 95.00 109 THR A O 1
ATOM 825 N N . ILE A 1 110 ? -3.616 4.406 -4.287 1.00 97.38 110 ILE A N 1
ATOM 826 C CA . ILE A 1 110 ? -3.844 3.388 -3.264 1.00 97.38 110 ILE A CA 1
ATOM 827 C C . ILE A 1 110 ? -4.956 2.467 -3.737 1.00 97.38 110 ILE A C 1
ATOM 829 O O . ILE A 1 110 ? -6.076 2.915 -3.980 1.00 97.38 110 ILE A O 1
ATOM 833 N N . GLU A 1 111 ? -4.663 1.176 -3.819 1.00 97.19 111 GLU A N 1
ATOM 834 C CA . GLU A 1 111 ? -5.686 0.147 -3.980 1.00 97.19 111 GLU A CA 1
ATOM 835 C C . GLU A 1 111 ? -6.109 -0.353 -2.593 1.00 97.19 111 GLU A C 1
ATOM 837 O O . GLU A 1 111 ? -5.314 -0.977 -1.889 1.00 97.19 111 GLU A O 1
ATOM 842 N N . VAL A 1 112 ? -7.350 -0.069 -2.189 1.00 98.19 112 VAL A N 1
ATOM 843 C CA . VAL A 1 112 ? -7.912 -0.505 -0.901 1.00 98.19 112 VAL A CA 1
ATOM 844 C C . VAL A 1 112 ? -8.665 -1.817 -1.095 1.00 98.19 112 VAL A C 1
ATOM 846 O O . VAL A 1 112 ? -9.683 -1.859 -1.787 1.00 98.19 112 VAL A O 1
ATOM 849 N N . ARG A 1 113 ? -8.187 -2.900 -0.475 1.00 97.44 113 ARG A N 1
ATOM 850 C CA . ARG A 1 113 ? -8.780 -4.239 -0.613 1.00 97.44 113 ARG A CA 1
ATOM 851 C C . ARG A 1 113 ? -9.062 -4.888 0.738 1.00 97.44 113 ARG A C 1
ATOM 853 O O . ARG A 1 113 ? -8.187 -4.866 1.599 1.00 97.44 113 ARG A O 1
ATOM 860 N N . PRO A 1 114 ? -10.209 -5.556 0.933 1.00 95.44 114 PRO A N 1
ATOM 861 C CA . PRO A 1 114 ? -10.384 -6.442 2.078 1.00 95.44 114 PRO A CA 1
ATOM 862 C C . PRO A 1 114 ? -9.480 -7.678 1.946 1.00 95.44 114 PRO A C 1
ATOM 864 O O . PRO A 1 114 ? -9.369 -8.267 0.868 1.00 95.44 114 PRO A O 1
ATOM 867 N N . ILE A 1 115 ? -8.874 -8.106 3.053 1.00 94.19 115 ILE A N 1
ATOM 868 C CA . ILE A 1 115 ? -8.189 -9.398 3.142 1.00 94.19 115 ILE A CA 1
ATOM 869 C C . ILE A 1 115 ? -9.239 -10.475 3.421 1.00 94.19 115 ILE A C 1
ATOM 871 O O . ILE A 1 115 ? -9.935 -10.446 4.438 1.00 94.19 115 ILE A O 1
ATOM 875 N N . ALA A 1 116 ? -9.368 -11.431 2.502 1.00 88.81 116 ALA A N 1
ATOM 876 C CA . ALA A 1 116 ? -10.282 -12.552 2.666 1.00 88.81 116 ALA A CA 1
ATOM 877 C C . ALA A 1 116 ? -9.807 -13.488 3.788 1.00 88.81 116 ALA A C 1
ATOM 879 O O . ALA A 1 116 ? -8.621 -13.798 3.900 1.00 88.81 116 ALA A O 1
ATOM 880 N N . LYS A 1 117 ? -10.748 -13.983 4.599 1.00 83.38 117 LYS A N 1
ATOM 881 C CA . LYS A 1 117 ? -10.456 -14.995 5.619 1.00 83.38 117 LYS A CA 1
ATOM 882 C C . LYS A 1 117 ? -10.303 -16.356 4.952 1.00 83.38 117 LYS A C 1
ATOM 884 O O . LYS A 1 117 ? -11.223 -16.814 4.275 1.00 83.38 117 LYS A O 1
ATOM 889 N N . ILE A 1 118 ? -9.173 -17.016 5.183 1.00 81.31 118 ILE A N 1
ATOM 890 C CA . ILE A 1 118 ? -8.982 -18.415 4.798 1.00 81.31 118 ILE A CA 1
ATOM 891 C C . ILE A 1 118 ? -9.509 -19.285 5.949 1.00 81.31 118 ILE A C 1
ATOM 893 O O . ILE A 1 118 ? -9.042 -19.129 7.080 1.00 81.31 118 ILE A O 1
ATOM 897 N N . PRO A 1 119 ? -10.478 -20.190 5.716 1.00 80.62 119 PRO A N 1
ATOM 898 C CA . PRO A 1 119 ? -10.977 -21.078 6.762 1.00 80.62 119 PRO A CA 1
ATOM 899 C C . PRO A 1 119 ? -9.843 -21.859 7.438 1.00 80.62 119 PRO A C 1
ATOM 901 O O . PRO A 1 119 ? -9.018 -22.471 6.766 1.00 80.62 119 PRO A O 1
ATOM 904 N N . GLY A 1 120 ? -9.800 -21.834 8.772 1.00 76.62 120 GLY A N 1
ATOM 905 C CA . GLY A 1 120 ? -8.774 -22.527 9.562 1.00 76.62 120 GLY A CA 1
ATOM 906 C C . GLY A 1 120 ? -7.420 -21.813 9.657 1.00 76.62 120 GLY A C 1
ATOM 907 O O . GLY A 1 120 ? -6.557 -22.276 10.397 1.00 76.62 120 GLY A O 1
ATOM 908 N N . HIS A 1 121 ? -7.231 -20.679 8.976 1.00 74.75 121 HIS A N 1
ATOM 909 C CA . HIS A 1 121 ? -6.064 -19.822 9.162 1.00 74.75 121 HIS A CA 1
ATOM 910 C C . HIS A 1 121 ? -6.367 -18.780 10.243 1.00 74.75 121 HIS A C 1
ATOM 912 O O . HIS A 1 121 ? -7.236 -17.925 10.066 1.00 74.75 121 HIS A O 1
ATOM 918 N N . ALA A 1 122 ? -5.683 -18.877 11.384 1.00 59.84 122 ALA A N 1
ATOM 919 C CA . ALA A 1 122 ? -5.768 -17.859 12.422 1.00 59.84 122 ALA A CA 1
ATOM 920 C C . ALA A 1 122 ? -4.985 -16.618 11.965 1.00 59.84 122 ALA A C 1
ATOM 922 O O . ALA A 1 122 ? -3.771 -16.692 11.789 1.00 59.84 122 ALA A O 1
ATOM 923 N N . THR A 1 123 ? -5.699 -15.511 11.758 1.00 55.88 123 THR A N 1
ATOM 924 C CA . THR A 1 123 ? -5.155 -14.166 11.500 1.00 55.88 123 THR A CA 1
ATOM 925 C C . THR A 1 123 ? -5.312 -13.285 12.721 1.00 55.88 123 THR A C 1
ATOM 927 O O . THR A 1 123 ? 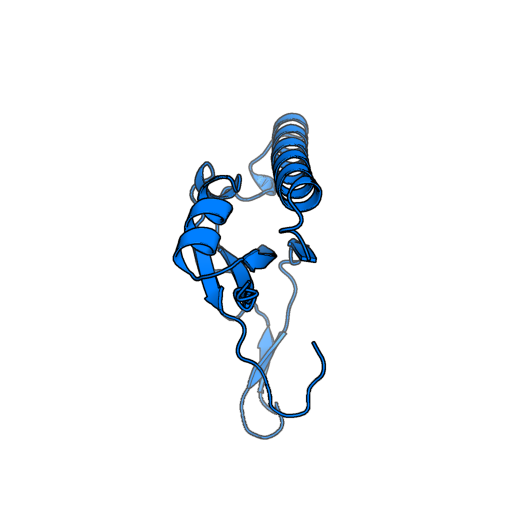-6.434 -13.319 13.285 1.00 55.88 123 THR A O 1
#

Secondary structure (DSSP, 8-state):
---PPPEEEEEEEEE-S-GGGS-HHHHHHHHHHHHHHHHHHHHTT-EEEEEEPPS--EEEESGGG-EEEESSS-SSTT-EEEEEEEEESSHHHHHHHHTT-GGGGGTEEEEEEEPPPPTT---

Solvent-accessible surface area (backbone atoms only — not comparable to full-atom values): 7253 Å² total; per-residue (Å²): 134,84,79,75,67,70,40,49,31,40,34,41,31,20,51,36,68,62,72,90,80,47,52,73,69,55,45,51,55,50,51,52,48,46,49,54,43,50,49,53,33,42,76,72,66,23,54,73,51,65,50,75,50,72,83,77,50,69,42,69,37,70,80,94,44,73,42,73,41,82,26,59,97,47,90,61,73,74,32,68,47,26,41,37,32,34,50,27,70,45,71,67,54,44,53,60,63,52,70,67,45,60,49,64,81,38,76,20,49,72,50,79,40,77,61,80,84,55,90,94,59,90,125

Foldseek 3Di:
DDDLDKFKKKKFKWAFDDPVVDDPVRNVVLVVLQVVLQVVQVVVVWFDDKDFDDQWDWDFDDDPSPDIDTGDPDDDRGDRGMMTITIDSDQVRQVVSCVSHCRVVRPIDIDMGTDDDDPPDDD

Nearest PDB structures (foldseek):
  1s7i-assembly1_A-2  TM=8.571E-01  e=3.816E-09  Pseudomonas aeruginosa
  3znu-assembly1_I  TM=7.078E-01  e=1.255E-03  Rhodococcus opacus
  3zo7-assembly1_F  TM=6.992E-01  e=2.181E-03  Rhodococcus opacus
  7a01-assembly1_I3  TM=4.622E-01  e=4.411E-02  Oryctolagus cuniculus
  8q4f-assembly1_l  TM=4.616E-01  e=9.489E-01  Escherichia coli